Protein AF-A0A699V7D8-F1 (afdb_monomer_lite)

Structure (mmCIF, N/CA/C/O backbone):
data_AF-A0A699V7D8-F1
#
_entry.id   AF-A0A699V7D8-F1
#
loop_
_atom_site.group_PDB
_atom_site.id
_atom_site.type_symbol
_atom_site.label_atom_id
_atom_site.label_alt_id
_atom_site.label_comp_id
_atom_site.label_asym_id
_atom_site.label_entity_id
_atom_site.label_seq_id
_atom_site.pdbx_PDB_ins_code
_atom_site.Cartn_x
_atom_site.Cartn_y
_atom_site.Cartn_z
_atom_site.occupancy
_atom_site.B_iso_or_equiv
_atom_site.auth_seq_id
_atom_site.auth_comp_id
_atom_site.auth_asym_id
_atom_site.auth_atom_id
_atom_site.pdbx_PDB_model_num
ATOM 1 N N . PRO A 1 1 ? -22.873 22.683 45.274 1.00 56.59 1 PRO A N 1
ATOM 2 C CA . PRO A 1 1 ? -23.515 21.775 44.293 1.00 56.59 1 PRO A CA 1
ATOM 3 C C . PRO A 1 1 ? -22.625 20.548 44.047 1.00 56.59 1 PRO A C 1
ATOM 5 O O . PRO A 1 1 ? -21.496 20.715 43.599 1.00 56.59 1 PRO A O 1
ATOM 8 N N . GLN A 1 2 ? -23.081 19.347 44.420 1.00 59.09 2 GLN A N 1
ATOM 9 C CA . GLN A 1 2 ? -22.390 18.105 44.058 1.00 59.09 2 GLN A CA 1
ATOM 10 C C . GLN A 1 2 ? -22.661 17.802 42.581 1.00 59.09 2 GLN A C 1
ATOM 12 O O . GLN A 1 2 ? -23.819 17.738 42.171 1.00 59.09 2 GLN A O 1
ATOM 17 N N . LEU A 1 3 ? -21.598 17.634 41.792 1.00 66.00 3 LEU A N 1
ATOM 18 C CA . LEU A 1 3 ? -21.690 17.066 40.448 1.00 66.00 3 LEU A CA 1
ATOM 19 C C . LEU A 1 3 ? -22.201 15.630 40.587 1.00 66.00 3 LEU A C 1
ATOM 21 O O . LEU A 1 3 ? -21.512 14.779 41.145 1.00 66.00 3 LEU A O 1
ATOM 25 N N . THR A 1 4 ? -23.429 15.389 40.135 1.00 82.56 4 THR A N 1
ATOM 26 C CA . THR A 1 4 ? -23.998 14.043 40.061 1.00 82.56 4 THR A CA 1
ATOM 27 C C . THR A 1 4 ? -23.767 13.560 38.640 1.00 82.56 4 THR A C 1
ATOM 29 O O . THR A 1 4 ? -24.415 14.054 37.725 1.00 82.56 4 THR A O 1
ATOM 32 N N . LEU A 1 5 ? -22.793 12.668 38.461 1.00 83.81 5 LEU A N 1
ATOM 33 C CA . LEU A 1 5 ? -22.544 12.006 37.180 1.00 83.81 5 LEU A CA 1
ATOM 34 C C . LEU A 1 5 ? -23.729 11.095 36.858 1.00 83.81 5 LEU A C 1
ATOM 36 O O . LEU A 1 5 ? -24.092 10.237 37.666 1.00 83.81 5 LEU A O 1
ATOM 40 N N . THR A 1 6 ? -24.338 11.310 35.698 1.00 94.00 6 THR A N 1
ATOM 41 C CA . THR A 1 6 ? -25.428 10.482 35.184 1.00 94.00 6 THR A CA 1
ATOM 42 C C . THR A 1 6 ? -24.871 9.280 34.421 1.00 94.00 6 THR A C 1
ATOM 44 O O . THR A 1 6 ? -23.705 9.256 34.029 1.00 94.00 6 THR A O 1
ATOM 47 N N . GLN A 1 7 ? -25.704 8.262 34.196 1.00 89.81 7 GLN A N 1
ATOM 48 C CA . GLN A 1 7 ? -25.319 7.133 33.346 1.00 89.81 7 GLN A CA 1
ATOM 49 C C . GLN A 1 7 ? -25.027 7.588 31.904 1.00 89.81 7 GLN A C 1
ATOM 51 O O . GLN A 1 7 ? -24.111 7.062 31.281 1.00 89.81 7 GLN A O 1
ATOM 56 N N . GLU A 1 8 ? -25.733 8.611 31.412 1.00 93.06 8 GLU A N 1
ATOM 57 C CA . GLU A 1 8 ? -25.485 9.211 30.094 1.00 93.06 8 GLU A CA 1
ATOM 58 C C . GLU A 1 8 ? -24.082 9.826 30.004 1.00 93.06 8 GLU A C 1
ATOM 60 O O . GLU A 1 8 ? -23.397 9.638 29.002 1.00 93.06 8 GLU A O 1
ATOM 65 N N . ASP A 1 9 ? -23.609 10.486 31.067 1.00 93.50 9 ASP A N 1
ATOM 66 C CA . ASP A 1 9 ? -22.249 11.040 31.107 1.00 93.50 9 ASP A CA 1
ATOM 67 C C . ASP A 1 9 ? -21.177 9.938 31.028 1.00 93.50 9 ASP A C 1
ATOM 69 O O . ASP A 1 9 ? -20.122 10.122 30.416 1.00 93.50 9 ASP A O 1
ATOM 73 N N . VAL A 1 10 ? -21.442 8.778 31.641 1.00 92.62 10 VAL A N 1
ATOM 74 C CA . VAL A 1 10 ? -20.550 7.611 31.581 1.00 92.62 10 VAL A CA 1
ATOM 75 C C . VAL A 1 10 ? -20.553 7.004 30.179 1.00 92.62 10 VAL A C 1
ATOM 77 O O . VAL A 1 10 ? -19.483 6.734 29.632 1.00 92.62 10 VAL A O 1
ATOM 80 N N . ASP A 1 11 ? -21.729 6.826 29.580 1.00 94.62 11 ASP A N 1
ATOM 81 C CA . ASP A 1 11 ? -21.866 6.259 28.238 1.00 94.62 11 ASP A CA 1
ATOM 82 C C . ASP A 1 11 ? -21.208 7.171 27.189 1.00 94.62 11 ASP A C 1
ATOM 84 O O . ASP A 1 11 ? -20.473 6.689 26.323 1.00 94.62 11 ASP A O 1
ATOM 88 N N . GLN A 1 12 ? -21.375 8.492 27.312 1.00 93.69 12 GLN A N 1
ATOM 89 C CA . GLN A 1 12 ? -20.720 9.470 26.443 1.00 93.69 12 GLN A CA 1
ATOM 90 C C . GLN A 1 12 ? -19.194 9.412 26.573 1.00 93.69 12 GLN A C 1
ATOM 92 O O . GLN A 1 12 ? -18.494 9.403 25.561 1.00 93.69 12 GLN A O 1
ATOM 97 N N . LEU A 1 13 ? -18.663 9.303 27.796 1.00 94.62 13 LEU A N 1
ATOM 98 C CA . LEU A 1 13 ? -17.221 9.177 28.019 1.00 94.62 13 LEU A CA 1
ATOM 99 C C . LEU A 1 13 ? -16.650 7.911 27.363 1.00 94.62 13 LEU A C 1
ATOM 101 O O . LEU A 1 13 ? -15.555 7.943 26.794 1.00 94.62 13 LEU A O 1
ATOM 105 N N . VAL A 1 14 ? -17.390 6.800 27.419 1.00 95.00 14 VAL A N 1
ATOM 106 C CA . VAL A 1 14 ? -17.010 5.556 26.739 1.00 95.00 14 VAL A CA 1
ATOM 107 C C . VAL A 1 14 ? -16.986 5.760 25.223 1.00 95.00 14 VAL A C 1
ATOM 109 O O . VAL A 1 14 ? -15.996 5.401 24.583 1.00 95.00 14 VAL A O 1
ATOM 112 N N . GLN A 1 15 ? -18.027 6.369 24.649 1.00 91.69 15 GLN A N 1
ATOM 113 C CA . GLN A 1 15 ? -18.099 6.633 23.208 1.00 91.69 15 GLN A CA 1
ATOM 114 C C . GLN A 1 15 ? -16.980 7.562 22.731 1.00 91.69 15 GLN A C 1
ATOM 116 O O . GLN A 1 15 ? -16.295 7.260 21.752 1.00 91.69 15 GLN A O 1
ATOM 121 N N . ASP A 1 16 ? -16.728 8.650 23.455 1.00 9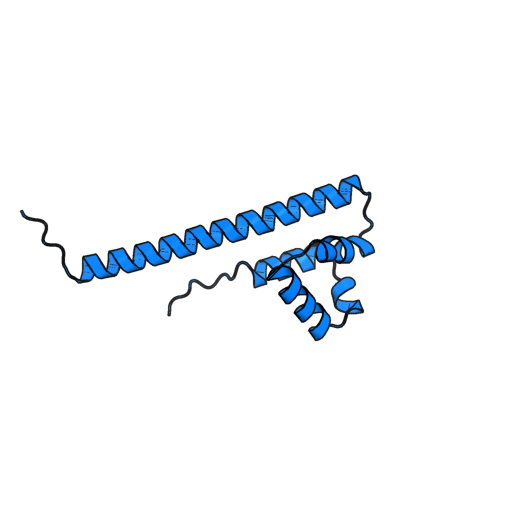4.44 16 ASP A N 1
ATOM 122 C CA . ASP A 1 16 ? -15.665 9.600 23.134 1.00 94.44 16 ASP A CA 1
ATOM 123 C C . ASP A 1 16 ? -14.285 8.941 23.202 1.00 94.44 16 ASP A C 1
ATOM 125 O O . ASP A 1 16 ? -13.432 9.187 22.341 1.00 94.44 16 ASP A O 1
ATOM 129 N N . GLY A 1 17 ? -14.079 8.063 24.189 1.00 94.00 17 GLY A N 1
ATOM 130 C CA . GLY A 1 17 ? -12.870 7.257 24.328 1.00 94.00 17 GLY A CA 1
ATOM 131 C C . GLY A 1 17 ? -12.659 6.307 23.147 1.00 94.00 17 GLY A C 1
ATOM 132 O O . GLY A 1 17 ? -11.565 6.272 22.577 1.00 94.00 17 GLY A O 1
ATOM 133 N N . ILE A 1 18 ? -13.702 5.585 22.724 1.00 93.19 18 ILE A N 1
ATOM 134 C CA . ILE A 1 18 ? -13.655 4.709 21.541 1.00 93.19 18 ILE A CA 1
ATOM 135 C C . ILE A 1 18 ? -13.353 5.534 20.286 1.00 93.19 18 ILE A C 1
ATOM 137 O O . ILE A 1 18 ? -12.446 5.197 19.522 1.00 93.19 18 ILE A O 1
ATOM 141 N N . ALA A 1 19 ? -14.057 6.648 20.091 1.00 91.00 19 ALA A N 1
ATOM 142 C CA . ALA A 1 19 ? -13.861 7.519 18.941 1.00 91.00 19 ALA A CA 1
ATOM 143 C C . ALA A 1 19 ? -12.439 8.107 18.907 1.00 91.00 19 ALA A C 1
ATOM 145 O O . ALA A 1 19 ? -11.822 8.186 17.843 1.00 91.00 19 ALA A O 1
ATOM 146 N N . ALA A 1 20 ? -11.884 8.493 20.060 1.00 91.31 20 ALA A N 1
ATOM 147 C CA . ALA A 1 20 ? -10.503 8.955 20.169 1.00 91.31 20 ALA A CA 1
ATOM 148 C C . ALA A 1 20 ? -9.502 7.853 19.806 1.00 91.31 20 ALA A C 1
ATOM 150 O O . ALA A 1 20 ? -8.612 8.098 18.992 1.00 91.31 20 ALA A O 1
ATOM 151 N N . ALA A 1 21 ? -9.689 6.637 20.324 1.00 89.12 21 ALA A N 1
ATOM 152 C CA . ALA A 1 21 ? -8.831 5.498 20.009 1.00 89.12 21 ALA A CA 1
ATOM 153 C C . ALA A 1 21 ? -8.854 5.150 18.510 1.00 89.12 21 ALA A C 1
ATOM 155 O O . ALA A 1 21 ? -7.802 4.930 17.909 1.00 89.12 21 ALA A O 1
ATOM 156 N N . ILE A 1 22 ? -10.033 5.172 17.877 1.00 88.31 22 ILE A N 1
ATOM 157 C CA . ILE A 1 22 ? -10.176 4.964 16.428 1.00 88.31 22 ILE A CA 1
ATOM 158 C C . ILE A 1 22 ? -9.435 6.056 15.647 1.00 88.31 22 ILE A C 1
ATOM 160 O O . ILE A 1 22 ? -8.699 5.751 14.706 1.00 88.31 22 ILE A O 1
ATOM 164 N N . ARG A 1 23 ? -9.590 7.331 16.031 1.00 85.31 23 ARG A N 1
ATOM 165 C CA . ARG A 1 23 ? -8.884 8.449 15.380 1.00 85.31 23 ARG A CA 1
ATOM 166 C C . ARG A 1 23 ? -7.368 8.326 15.509 1.00 85.31 23 ARG A C 1
ATOM 168 O O . ARG A 1 23 ? -6.663 8.594 14.536 1.00 85.31 23 ARG A O 1
ATOM 175 N N . ASP A 1 24 ? -6.867 7.932 16.673 1.00 86.06 24 ASP A N 1
ATOM 176 C CA . ASP A 1 24 ? -5.432 7.788 16.910 1.00 86.06 24 ASP A CA 1
ATOM 177 C C . ASP A 1 24 ? -4.843 6.605 16.139 1.00 86.06 24 ASP A C 1
ATOM 179 O O . ASP A 1 24 ? -3.807 6.760 15.486 1.00 86.06 24 ASP A O 1
ATOM 183 N N . GLU A 1 25 ? -5.531 5.461 16.098 1.00 84.88 25 GLU A N 1
ATOM 184 C CA . GLU A 1 25 ? -5.092 4.338 15.268 1.00 84.88 25 GLU A CA 1
ATOM 185 C C . GLU A 1 25 ? -5.145 4.695 13.776 1.00 84.88 25 GLU A C 1
ATOM 187 O O . GLU A 1 25 ? -4.205 4.396 13.039 1.00 84.88 25 GLU A O 1
ATOM 192 N N . ARG A 1 26 ? -6.167 5.435 13.324 1.00 82.12 26 ARG A N 1
ATOM 193 C CA . ARG A 1 26 ? -6.241 5.941 11.942 1.00 82.12 26 ARG A CA 1
ATOM 194 C C . ARG A 1 26 ? -5.057 6.848 11.606 1.00 82.12 26 ARG A C 1
ATOM 196 O O . ARG A 1 26 ? -4.431 6.670 10.562 1.00 82.12 26 ARG A O 1
ATOM 203 N N . LYS A 1 27 ? -4.705 7.792 12.487 1.00 84.62 27 LYS A N 1
ATOM 204 C CA . LYS A 1 27 ? -3.507 8.639 12.322 1.00 84.62 27 LYS A CA 1
ATOM 205 C C . LYS A 1 27 ? -2.232 7.802 12.266 1.00 84.62 27 LYS A C 1
ATOM 207 O O . LYS A 1 27 ? -1.348 8.094 11.460 1.00 84.62 27 LYS A O 1
ATOM 212 N N . ARG A 1 28 ? -2.135 6.754 13.088 1.00 86.69 28 ARG A N 1
ATOM 213 C CA . ARG A 1 28 ? -0.991 5.838 13.092 1.00 86.69 28 ARG A CA 1
ATOM 214 C C . ARG A 1 28 ? -0.866 5.095 11.763 1.00 86.69 28 ARG A C 1
ATOM 216 O O . ARG A 1 28 ? 0.226 5.058 11.199 1.00 86.69 28 ARG A O 1
ATOM 223 N N . VAL A 1 29 ? -1.970 4.567 11.234 1.00 83.56 29 VAL A N 1
ATOM 224 C CA . VAL A 1 29 ? -2.010 3.889 9.928 1.00 83.56 29 VAL A CA 1
ATOM 225 C C . VAL A 1 29 ? -1.635 4.847 8.795 1.00 83.56 29 VAL A C 1
ATOM 227 O O . VAL A 1 29 ? -0.747 4.520 8.007 1.00 83.56 29 VAL A O 1
ATOM 230 N N . LEU A 1 30 ? -2.217 6.053 8.765 1.00 86.62 30 LEU A N 1
ATOM 231 C CA . LEU A 1 30 ? -1.868 7.105 7.801 1.00 86.62 30 LEU A CA 1
ATOM 232 C C . LEU A 1 30 ? -0.366 7.419 7.845 1.00 86.62 30 LEU A C 1
ATOM 234 O O . LEU A 1 30 ? 0.303 7.418 6.814 1.00 86.62 30 LEU A O 1
ATOM 238 N N . SER A 1 31 ?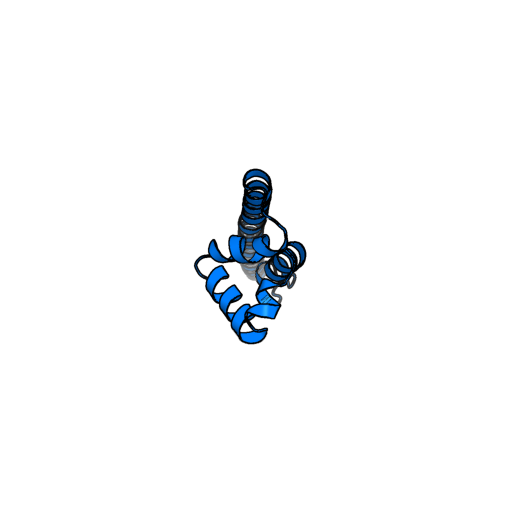 0.189 7.627 9.042 1.00 90.00 31 SER A N 1
ATOM 239 C CA . SER A 1 31 ? 1.614 7.921 9.223 1.00 90.00 31 SER A CA 1
ATOM 240 C C . SER A 1 31 ? 2.515 6.803 8.689 1.00 90.00 31 SER A C 1
ATOM 242 O O . SER A 1 31 ? 3.509 7.079 8.016 1.00 90.00 31 SER A O 1
ATOM 244 N N . VAL A 1 32 ? 2.170 5.537 8.944 1.00 92.81 32 VAL A N 1
ATOM 245 C CA . VAL A 1 32 ? 2.938 4.389 8.440 1.00 92.81 32 VAL A CA 1
ATOM 246 C C . VAL A 1 32 ? 2.880 4.308 6.914 1.00 92.81 32 VAL A C 1
ATOM 248 O O . VAL A 1 32 ? 3.920 4.084 6.290 1.00 92.81 32 VAL A O 1
ATOM 251 N N . LEU A 1 33 ? 1.701 4.514 6.321 1.00 93.88 33 LEU A N 1
ATOM 252 C CA . LEU A 1 33 ? 1.500 4.447 4.875 1.00 93.88 33 LEU A CA 1
ATOM 253 C C . LEU A 1 33 ? 2.266 5.557 4.143 1.00 93.88 33 LEU A C 1
ATOM 255 O O . LEU A 1 33 ? 3.046 5.265 3.236 1.00 93.88 33 LEU A O 1
ATOM 259 N N . PHE A 1 34 ? 2.115 6.813 4.572 1.00 93.56 34 PHE A N 1
ATOM 260 C CA . PHE A 1 34 ? 2.805 7.941 3.941 1.00 93.56 34 PHE A CA 1
ATOM 261 C C . PHE A 1 34 ? 4.323 7.843 4.081 1.00 93.56 34 PHE A C 1
ATOM 263 O O . PHE A 1 34 ? 5.036 8.032 3.099 1.00 93.56 34 PHE A O 1
ATOM 270 N N . ARG A 1 35 ? 4.826 7.431 5.251 1.00 95.56 35 ARG A N 1
ATOM 271 C CA . ARG A 1 35 ? 6.264 7.198 5.438 1.00 95.56 35 ARG A CA 1
ATOM 272 C C . ARG A 1 35 ? 6.797 6.110 4.506 1.00 95.56 35 ARG A C 1
ATOM 274 O O . ARG A 1 35 ? 7.939 6.177 4.054 1.00 95.56 35 ARG A O 1
ATOM 281 N N . TRP A 1 36 ? 5.997 5.080 4.229 1.00 96.69 36 TRP A N 1
ATOM 282 C CA . TRP A 1 36 ? 6.374 4.066 3.251 1.00 96.69 36 TRP A CA 1
ATOM 283 C C . TRP A 1 36 ? 6.394 4.636 1.826 1.00 96.69 36 TRP A C 1
ATOM 285 O O . TRP A 1 36 ? 7.367 4.388 1.116 1.00 96.69 36 TRP A O 1
ATOM 295 N N . PHE A 1 37 ? 5.409 5.452 1.428 1.00 97.31 37 PHE A N 1
ATOM 296 C CA . PHE A 1 37 ? 5.433 6.126 0.123 1.00 97.31 37 PHE A CA 1
ATOM 297 C C . PHE A 1 37 ? 6.688 6.983 -0.061 1.00 97.31 37 PHE A C 1
ATOM 299 O O . PHE A 1 37 ? 7.391 6.806 -1.054 1.00 9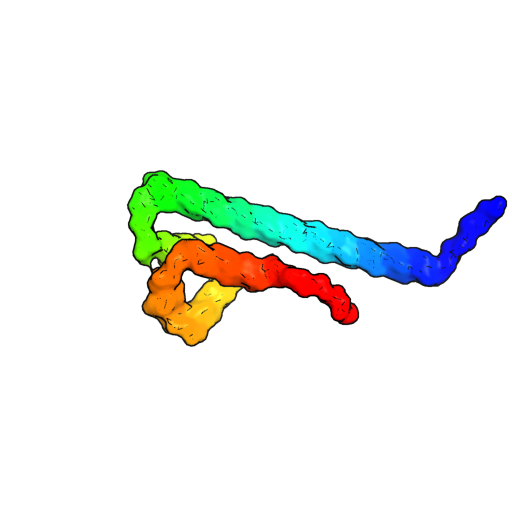7.31 37 PHE A O 1
ATOM 306 N N . GLU A 1 38 ? 7.016 7.834 0.913 1.00 97.56 38 GLU A N 1
ATOM 307 C CA . GLU A 1 38 ? 8.214 8.683 0.879 1.00 97.56 38 GLU A CA 1
ATOM 308 C C . GLU A 1 38 ? 9.495 7.849 0.746 1.00 97.56 38 GLU A C 1
ATOM 310 O O . GLU A 1 38 ? 10.382 8.157 -0.054 1.00 97.56 38 GLU A O 1
ATOM 315 N N . LYS A 1 39 ? 9.586 6.740 1.493 1.00 97.81 39 LYS A N 1
ATOM 316 C CA . LYS A 1 39 ? 10.719 5.812 1.403 1.00 97.81 39 LYS A CA 1
ATOM 317 C C . LYS A 1 39 ? 10.841 5.199 0.006 1.00 97.81 39 LYS A C 1
ATOM 319 O O . LYS A 1 39 ? 11.958 5.080 -0.507 1.00 97.81 39 LYS A O 1
ATOM 324 N N . MET A 1 40 ? 9.728 4.792 -0.603 1.00 97.88 40 MET A N 1
ATOM 325 C CA . MET A 1 40 ? 9.739 4.219 -1.949 1.00 97.88 40 MET A CA 1
ATOM 326 C C . MET A 1 40 ? 10.116 5.260 -2.998 1.00 97.88 40 MET A C 1
ATOM 328 O O . MET A 1 40 ? 10.952 4.975 -3.849 1.00 97.88 40 MET A O 1
ATOM 332 N N . GLU A 1 41 ? 9.582 6.475 -2.897 1.00 97.94 41 GLU A N 1
ATOM 333 C CA . GLU A 1 41 ? 9.914 7.583 -3.795 1.00 97.94 41 GLU A CA 1
ATOM 334 C C . GLU A 1 41 ? 11.399 7.940 -3.736 1.00 97.94 41 GLU A C 1
ATOM 336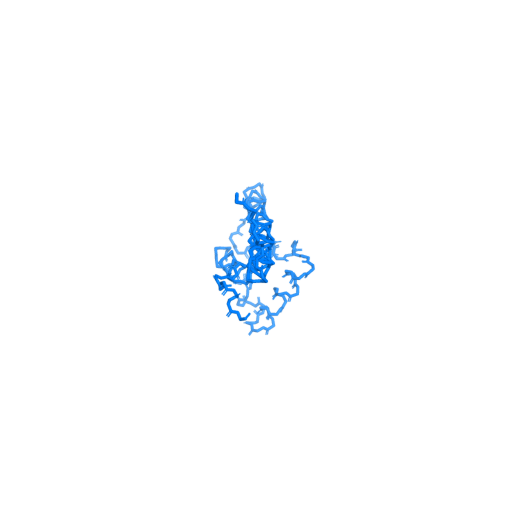 O O . GLU A 1 41 ? 12.048 8.036 -4.777 1.00 97.94 41 GLU A O 1
ATOM 341 N N . ASN A 1 42 ? 11.970 8.025 -2.534 1.00 98.00 42 ASN A N 1
ATOM 342 C CA . ASN A 1 42 ? 13.406 8.217 -2.356 1.00 98.00 42 ASN A CA 1
ATOM 343 C C . ASN A 1 42 ? 14.209 7.061 -2.985 1.00 98.00 42 ASN A C 1
ATOM 345 O O . ASN A 1 42 ? 15.137 7.283 -3.761 1.00 98.00 42 ASN A O 1
ATOM 349 N N . THR A 1 43 ? 13.789 5.817 -2.740 1.00 97.62 43 THR A N 1
ATOM 350 C CA . THR A 1 43 ? 14.433 4.632 -3.328 1.00 97.62 43 THR A CA 1
ATOM 351 C C . THR A 1 43 ? 14.388 4.659 -4.857 1.00 97.62 43 THR A C 1
ATOM 353 O O . THR A 1 43 ? 15.374 4.308 -5.505 1.00 97.62 43 THR A O 1
ATOM 356 N N . PHE A 1 44 ? 13.281 5.106 -5.456 1.00 98.06 44 PHE A N 1
ATOM 357 C CA . PHE A 1 44 ? 13.165 5.246 -6.906 1.00 98.06 44 PHE A CA 1
ATOM 358 C C . PHE A 1 44 ? 14.121 6.290 -7.468 1.00 98.06 44 PHE A C 1
ATOM 360 O O . PHE A 1 44 ? 14.713 6.045 -8.514 1.00 98.06 44 PHE A O 1
ATOM 367 N N . VAL A 1 45 ? 14.291 7.420 -6.779 1.00 97.88 45 VAL A N 1
ATOM 368 C CA . VAL A 1 45 ? 15.248 8.459 -7.179 1.00 97.88 45 VAL A CA 1
ATOM 369 C C . VAL A 1 45 ? 16.679 7.927 -7.099 1.00 97.88 45 VAL A C 1
ATOM 371 O O . VAL A 1 45 ? 17.404 8.009 -8.084 1.00 97.88 45 VAL A O 1
ATOM 374 N N . ILE A 1 46 ? 17.070 7.322 -5.972 1.00 97.94 46 ILE A N 1
ATOM 375 C CA . ILE A 1 46 ? 18.434 6.801 -5.765 1.00 97.94 46 ILE A CA 1
ATOM 376 C C . ILE A 1 46 ? 18.787 5.697 -6.767 1.00 97.94 46 ILE A C 1
ATOM 378 O O . ILE A 1 46 ? 19.922 5.620 -7.225 1.00 97.94 46 ILE A O 1
ATOM 382 N N . SER A 1 47 ? 17.835 4.818 -7.082 1.00 97.06 47 SER A N 1
ATOM 383 C CA . SER A 1 47 ? 18.062 3.689 -7.995 1.00 97.06 47 SER A CA 1
ATOM 384 C C . SER A 1 47 ? 17.834 4.023 -9.469 1.00 97.06 47 SER A C 1
ATOM 386 O O . SER A 1 47 ? 17.922 3.120 -10.300 1.00 97.06 47 SER A O 1
ATOM 388 N N . GLU A 1 48 ? 17.491 5.277 -9.788 1.00 97.44 48 GLU A N 1
ATOM 389 C CA . GLU A 1 48 ? 17.074 5.696 -11.132 1.00 97.44 48 GLU A CA 1
ATOM 390 C C . GLU A 1 48 ? 15.980 4.767 -11.699 1.00 97.44 48 GLU A C 1
ATOM 392 O O . GLU A 1 48 ? 15.997 4.329 -12.853 1.00 97.44 48 GLU A O 1
ATOM 397 N N . CYS A 1 49 ? 15.015 4.406 -10.845 1.00 97.12 49 CYS A N 1
ATOM 398 C CA . CYS A 1 49 ? 13.991 3.424 -11.168 1.00 97.12 49 CYS A CA 1
ATOM 399 C C . CYS A 1 49 ? 13.051 3.961 -12.250 1.00 97.12 49 CYS A C 1
ATOM 401 O O . CYS A 1 49 ? 12.259 4.882 -12.026 1.00 97.12 49 CYS A O 1
ATOM 403 N N . VAL A 1 50 ? 13.105 3.334 -13.423 1.00 96.44 50 VAL A N 1
ATOM 404 C CA . VAL A 1 50 ? 12.200 3.631 -14.535 1.00 96.44 50 VAL A CA 1
ATOM 405 C C . VAL A 1 50 ? 10.745 3.335 -14.164 1.00 96.44 50 VAL A C 1
ATOM 407 O O . VAL A 1 50 ? 10.458 2.364 -13.461 1.00 96.44 50 VAL A O 1
ATOM 410 N N . GLU A 1 51 ? 9.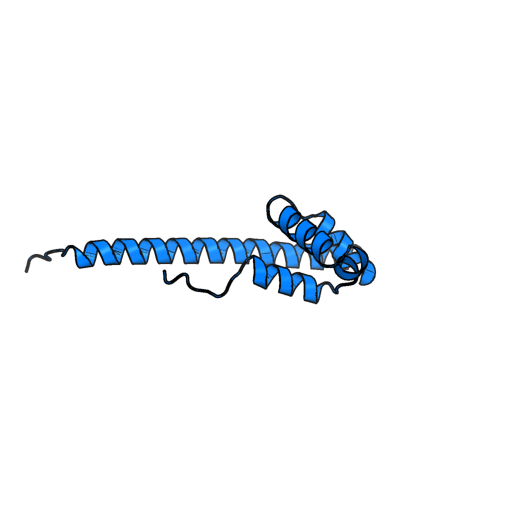815 4.140 -14.683 1.00 93.44 51 GLU A N 1
ATOM 411 C CA . GLU A 1 51 ? 8.395 4.119 -14.291 1.00 93.44 51 GLU A CA 1
ATOM 412 C C . GLU A 1 51 ? 7.775 2.713 -14.340 1.00 93.44 51 GLU A C 1
ATOM 414 O O . GLU A 1 51 ? 7.175 2.264 -13.368 1.00 93.44 51 GLU A O 1
ATOM 419 N N . VAL A 1 52 ? 8.041 1.957 -15.412 1.00 93.19 52 VAL A N 1
ATOM 420 C CA . VAL A 1 52 ? 7.515 0.593 -15.624 1.00 93.19 52 VAL A CA 1
ATOM 421 C C . VAL A 1 52 ? 7.966 -0.433 -14.568 1.00 93.19 52 VAL A C 1
ATOM 423 O O . VAL A 1 52 ? 7.403 -1.522 -14.470 1.00 93.19 52 VAL A O 1
ATOM 426 N N . ARG A 1 53 ? 9.000 -0.127 -13.773 1.00 95.38 53 ARG A N 1
ATOM 427 C CA . ARG A 1 53 ? 9.507 -1.011 -12.710 1.00 95.38 53 ARG A CA 1
ATOM 428 C C . ARG A 1 53 ? 9.073 -0.585 -11.311 1.00 95.38 53 ARG A C 1
ATOM 430 O O . ARG A 1 53 ? 9.144 -1.418 -10.408 1.00 95.38 53 ARG A O 1
ATOM 437 N N . LYS A 1 54 ? 8.601 0.652 -11.124 1.00 97.44 54 LYS A N 1
ATOM 438 C CA . LYS A 1 54 ? 8.300 1.212 -9.798 1.00 97.44 54 LYS A CA 1
ATOM 439 C C . LYS A 1 54 ? 7.270 0.395 -9.032 1.00 97.44 54 LYS A C 1
ATOM 441 O O . LYS A 1 54 ? 7.524 0.044 -7.884 1.00 97.44 54 LYS A O 1
ATOM 446 N N . VAL A 1 55 ? 6.151 0.038 -9.670 1.00 97.38 55 VAL A N 1
ATOM 447 C CA . VAL A 1 55 ? 5.087 -0.741 -9.015 1.00 97.38 55 VAL A CA 1
ATOM 448 C C . VAL A 1 55 ? 5.599 -2.104 -8.580 1.00 97.38 55 VAL A C 1
ATOM 450 O O . VAL A 1 55 ? 5.565 -2.391 -7.390 1.00 97.38 55 VAL A O 1
ATOM 453 N N . LYS A 1 56 ? 6.177 -2.891 -9.497 1.00 96.00 56 LYS A N 1
ATOM 454 C CA . LYS A 1 56 ? 6.752 -4.208 -9.171 1.00 96.00 56 LYS A CA 1
ATOM 455 C C . LYS A 1 56 ? 7.768 -4.128 -8.032 1.00 96.00 56 LYS A C 1
ATOM 457 O O . LYS A 1 56 ? 7.750 -4.966 -7.132 1.00 96.00 56 LYS A O 1
ATOM 462 N N . PHE A 1 57 ? 8.640 -3.121 -8.070 1.00 95.75 57 PHE A N 1
ATOM 463 C CA . PHE A 1 57 ? 9.652 -2.907 -7.044 1.00 95.75 57 PHE A CA 1
ATOM 464 C C . PHE A 1 57 ? 9.016 -2.575 -5.688 1.00 95.75 57 PHE A C 1
ATOM 466 O O . PHE A 1 57 ? 9.327 -3.229 -4.697 1.00 95.75 57 PHE A O 1
ATOM 473 N N . ALA A 1 58 ? 8.095 -1.610 -5.628 1.00 97.56 58 ALA A N 1
ATOM 474 C CA . ALA A 1 58 ? 7.414 -1.250 -4.386 1.00 97.56 58 ALA A CA 1
ATOM 475 C C . ALA A 1 58 ? 6.607 -2.408 -3.810 1.00 97.56 58 ALA A C 1
ATOM 477 O O . ALA A 1 58 ? 6.723 -2.707 -2.622 1.00 97.56 58 ALA A O 1
ATOM 478 N N . THR A 1 59 ? 5.828 -3.094 -4.641 1.00 96.69 59 THR A N 1
ATOM 479 C CA . THR A 1 59 ? 4.933 -4.160 -4.186 1.00 96.69 59 THR A CA 1
ATOM 480 C C . THR A 1 59 ? 5.701 -5.371 -3.669 1.00 96.69 59 THR A C 1
ATOM 482 O O . THR A 1 59 ? 5.219 -6.059 -2.775 1.00 96.69 59 THR A O 1
ATOM 485 N N . ALA A 1 60 ? 6.930 -5.589 -4.152 1.00 96.19 60 ALA A N 1
ATOM 486 C CA . ALA A 1 60 ? 7.837 -6.604 -3.617 1.00 96.19 60 ALA A CA 1
ATOM 487 C C . ALA A 1 60 ? 8.319 -6.303 -2.182 1.00 96.19 60 ALA A C 1
ATOM 489 O O . ALA A 1 60 ? 8.806 -7.202 -1.504 1.00 96.19 60 ALA A O 1
ATOM 490 N N . THR A 1 61 ? 8.178 -5.062 -1.702 1.00 96.88 61 THR A N 1
ATOM 491 C CA . THR A 1 61 ? 8.520 -4.669 -0.320 1.00 96.88 61 THR A CA 1
ATOM 492 C C . THR A 1 61 ? 7.342 -4.764 0.651 1.00 96.88 61 THR A C 1
ATOM 494 O O . THR A 1 61 ? 7.504 -4.486 1.843 1.00 96.88 61 THR A O 1
ATOM 497 N N . LEU A 1 62 ? 6.147 -5.121 0.169 1.00 96.81 62 LEU A N 1
ATOM 498 C CA . LEU A 1 62 ? 4.960 -5.252 1.009 1.00 96.81 62 LEU A CA 1
ATOM 499 C C . LEU A 1 62 ? 5.044 -6.501 1.885 1.00 96.81 62 LEU A C 1
ATOM 501 O O . LEU A 1 62 ? 5.557 -7.541 1.482 1.00 96.81 62 LEU A O 1
ATOM 505 N N . HIS A 1 63 ? 4.483 -6.402 3.087 1.00 95.81 63 HIS A N 1
ATOM 506 C CA . HIS A 1 63 ? 4.431 -7.492 4.057 1.00 95.81 63 HIS A CA 1
ATOM 507 C C . HIS A 1 63 ? 3.059 -7.534 4.741 1.00 95.81 63 HIS A C 1
ATOM 509 O O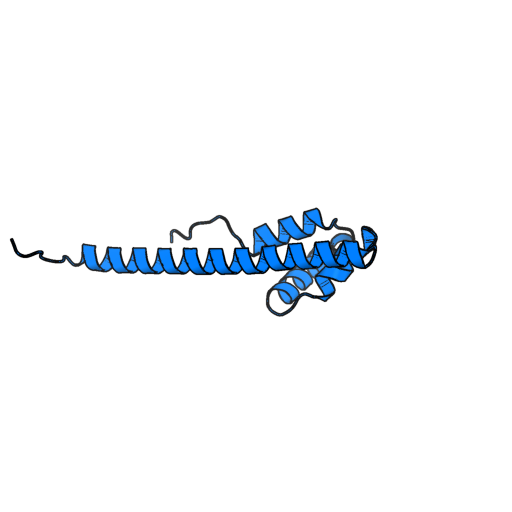 . HIS A 1 63 ? 2.304 -6.556 4.722 1.00 95.81 63 HIS A O 1
ATOM 515 N N . GLY A 1 64 ? 2.736 -8.670 5.366 1.00 96.00 64 GLY A N 1
ATOM 516 C CA . GLY A 1 64 ? 1.516 -8.838 6.160 1.00 96.00 64 GLY A CA 1
ATOM 517 C C . GLY A 1 64 ? 0.241 -8.499 5.380 1.00 96.00 64 GLY A C 1
ATOM 518 O O . GLY A 1 64 ? 0.084 -8.900 4.228 1.00 96.00 64 GLY A O 1
ATOM 519 N N . ARG A 1 65 ? -0.661 -7.727 6.003 1.00 94.56 65 ARG A N 1
ATOM 520 C CA . ARG A 1 65 ? -1.963 -7.349 5.420 1.00 94.56 65 ARG A CA 1
ATOM 521 C C . ARG A 1 65 ? -1.828 -6.649 4.063 1.00 94.56 65 ARG A C 1
ATOM 523 O O . ARG A 1 65 ? -2.630 -6.918 3.176 1.00 94.56 65 ARG A O 1
ATOM 530 N N . ALA A 1 66 ? -0.818 -5.797 3.885 1.00 95.94 66 ALA A N 1
ATOM 531 C CA . ALA A 1 66 ? -0.622 -5.068 2.633 1.00 95.94 66 ALA A CA 1
ATOM 532 C C . ALA A 1 66 ? -0.223 -5.993 1.474 1.00 95.94 66 ALA A C 1
ATOM 534 O O . ALA A 1 66 ? -0.701 -5.816 0.356 1.00 95.94 66 ALA A O 1
ATOM 535 N N . LEU A 1 67 ? 0.591 -7.018 1.749 1.00 97.56 67 LEU A N 1
ATOM 536 C CA . LEU A 1 67 ? 0.934 -8.037 0.755 1.00 97.56 67 LEU A CA 1
ATOM 537 C C . LEU A 1 67 ? -0.287 -8.887 0.387 1.00 97.56 67 LEU A C 1
ATOM 539 O O . LEU A 1 67 ? -0.543 -9.109 -0.794 1.00 97.56 67 LEU A O 1
ATOM 543 N N . THR A 1 68 ? -1.067 -9.322 1.382 1.00 98.00 68 THR A N 1
ATOM 544 C CA . THR A 1 68 ? -2.315 -10.063 1.141 1.00 98.00 68 THR A CA 1
ATOM 545 C C . THR A 1 68 ? -3.277 -9.258 0.272 1.00 98.00 68 THR A C 1
ATOM 547 O O . THR A 1 68 ? -3.809 -9.789 -0.699 1.00 98.00 68 THR A O 1
ATOM 550 N N . TRP A 1 69 ? -3.455 -7.971 0.576 1.00 97.31 69 TRP A N 1
ATOM 551 C CA . TRP A 1 69 ? -4.283 -7.074 -0.225 1.00 97.31 69 TRP A CA 1
ATOM 552 C C . TRP A 1 69 ? -3.776 -6.949 -1.667 1.00 97.31 69 TRP A C 1
ATOM 554 O O . TRP A 1 69 ? -4.553 -7.134 -2.603 1.00 97.31 69 TRP A O 1
ATOM 564 N N . TRP A 1 70 ? -2.476 -6.707 -1.870 1.00 97.88 70 TRP A N 1
ATOM 565 C CA . TRP A 1 70 ? -1.919 -6.581 -3.219 1.00 97.88 70 TRP A CA 1
ATOM 566 C C . TRP A 1 70 ? -2.082 -7.869 -4.035 1.00 97.88 70 TRP A C 1
ATOM 568 O O . TRP A 1 70 ? -2.435 -7.817 -5.212 1.00 97.88 70 TRP A O 1
ATOM 578 N N . ASN A 1 71 ? -1.916 -9.035 -3.408 1.00 97.81 71 ASN A N 1
ATOM 579 C CA . ASN A 1 71 ? -2.159 -10.321 -4.062 1.00 97.81 71 ASN A CA 1
ATOM 580 C C . ASN A 1 71 ? -3.620 -10.468 -4.519 1.00 97.81 71 ASN A C 1
ATOM 582 O O . ASN A 1 71 ? -3.862 -10.966 -5.617 1.00 97.81 71 ASN A O 1
ATOM 586 N N . SER A 1 72 ? -4.590 -9.979 -3.738 1.00 97.81 72 SER A N 1
ATOM 587 C CA . SER A 1 72 ? -6.000 -9.930 -4.152 1.00 97.81 72 SER A CA 1
ATOM 588 C C . SER A 1 72 ? -6.235 -8.984 -5.335 1.00 97.81 72 SER A C 1
ATOM 590 O O . SER A 1 72 ? -7.031 -9.304 -6.220 1.00 97.81 72 SER A O 1
ATOM 592 N N . GLN A 1 73 ? -5.521 -7.853 -5.402 1.00 97.56 73 GLN A N 1
ATOM 593 C CA . GLN A 1 73 ? -5.568 -6.950 -6.561 1.00 97.56 73 GLN A CA 1
ATOM 594 C C . GLN A 1 73 ? -5.025 -7.639 -7.817 1.00 97.56 73 GLN A C 1
ATOM 596 O O . GLN A 1 73 ? -5.660 -7.602 -8.869 1.00 97.56 73 GLN A O 1
ATOM 601 N N . VAL A 1 74 ? -3.887 -8.329 -7.699 1.00 97.38 74 VAL A N 1
ATOM 602 C CA . VAL A 1 74 ? -3.289 -9.110 -8.793 1.00 97.38 74 VAL A CA 1
ATOM 603 C C . VAL A 1 74 ? -4.219 -10.237 -9.249 1.00 97.38 74 VAL A C 1
ATOM 605 O O . VAL A 1 74 ? -4.365 -10.444 -10.451 1.00 97.38 74 VAL A O 1
ATOM 608 N N . ALA A 1 75 ? -4.874 -10.937 -8.320 1.00 98.00 75 ALA A N 1
ATOM 609 C CA . ALA A 1 75 ? -5.830 -11.994 -8.644 1.00 98.00 75 ALA A CA 1
ATOM 610 C C . ALA A 1 75 ? -7.074 -11.453 -9.369 1.00 98.00 75 ALA A C 1
ATOM 612 O O . ALA A 1 75 ? -7.546 -12.069 -10.319 1.00 98.00 75 ALA A O 1
ATOM 613 N N . THR A 1 76 ? -7.580 -10.293 -8.945 1.00 97.62 76 THR A N 1
ATOM 614 C CA . THR A 1 76 ? -8.782 -9.669 -9.520 1.00 97.62 76 THR A CA 1
ATOM 615 C C . THR A 1 76 ? -8.525 -9.062 -10.898 1.00 97.62 76 THR A C 1
ATOM 617 O O . THR A 1 76 ? -9.347 -9.188 -11.799 1.00 97.62 76 THR A O 1
ATOM 620 N N . LEU A 1 77 ? -7.396 -8.376 -11.068 1.00 96.56 77 LEU A N 1
ATOM 621 C CA . LEU A 1 77 ? -7.111 -7.572 -12.260 1.00 96.56 77 LEU A CA 1
ATOM 622 C C . LEU A 1 77 ? -6.248 -8.306 -13.288 1.00 96.56 77 LEU A C 1
ATOM 624 O O . LEU A 1 77 ? -6.155 -7.884 -14.438 1.00 96.56 77 LEU A O 1
ATOM 628 N N . GLY A 1 78 ? -5.583 -9.377 -12.863 1.00 97.50 78 GLY A N 1
ATOM 629 C CA . GLY A 1 78 ? -4.508 -10.014 -13.602 1.00 97.50 78 GLY A CA 1
ATOM 630 C C . GLY A 1 78 ? -3.152 -9.326 -13.366 1.00 97.50 78 GLY A C 1
ATOM 631 O O . GLY A 1 78 ? -3.074 -8.110 -13.156 1.00 97.50 78 GLY A O 1
ATOM 632 N N . PRO A 1 79 ? -2.046 -10.089 -13.422 1.00 95.12 79 PRO A N 1
ATOM 633 C CA . PRO A 1 79 ? -0.711 -9.586 -13.105 1.00 95.12 79 PRO A CA 1
ATOM 634 C C . PRO A 1 79 ? -0.214 -8.519 -14.081 1.00 95.12 79 PRO A C 1
ATOM 636 O O . PRO A 1 79 ? 0.546 -7.646 -13.670 1.00 95.12 79 PRO A O 1
ATOM 639 N N . GLU A 1 80 ? -0.612 -8.562 -15.352 1.00 95.31 80 GLU A N 1
ATOM 640 C CA . GLU A 1 80 ? -0.196 -7.550 -16.328 1.00 95.31 80 GLU A CA 1
ATOM 641 C C . GLU A 1 80 ? -0.825 -6.194 -16.019 1.00 95.31 80 GLU A C 1
ATOM 643 O O . GLU A 1 80 ? -0.105 -5.215 -15.846 1.00 95.31 80 GLU A O 1
ATOM 648 N N . VAL A 1 81 ? -2.149 -6.153 -15.844 1.00 96.25 81 VAL A N 1
ATOM 649 C CA . VAL A 1 81 ? -2.893 -4.921 -15.548 1.00 96.25 81 VAL A CA 1
ATOM 650 C C . VAL A 1 81 ? -2.491 -4.350 -14.189 1.00 96.25 81 VAL A C 1
ATOM 652 O O . VAL A 1 81 ? -2.242 -3.152 -14.075 1.00 96.25 81 VAL A O 1
ATOM 655 N N . ALA A 1 82 ? -2.372 -5.198 -13.161 1.00 95.62 82 ALA A N 1
ATOM 656 C CA . ALA A 1 82 ? -1.976 -4.754 -11.827 1.00 95.62 82 ALA A CA 1
ATOM 657 C C . ALA A 1 82 ? -0.575 -4.119 -11.821 1.00 95.62 82 ALA A C 1
ATOM 659 O O . ALA A 1 82 ? -0.377 -3.074 -11.205 1.00 95.62 82 ALA A O 1
ATOM 660 N N . ASN A 1 83 ? 0.388 -4.717 -12.532 1.00 93.94 83 ASN A N 1
ATOM 661 C CA . ASN A 1 83 ? 1.758 -4.205 -12.587 1.00 93.94 83 ASN A CA 1
ATOM 662 C C . ASN A 1 83 ? 1.959 -3.058 -13.587 1.00 93.94 83 ASN A C 1
ATOM 664 O O . ASN A 1 83 ? 2.957 -2.351 -13.471 1.00 93.94 83 ASN A O 1
ATOM 668 N N . ALA A 1 84 ? 1.073 -2.901 -14.575 1.00 95.75 84 ALA A N 1
ATOM 669 C CA . ALA A 1 84 ? 1.120 -1.811 -15.549 1.00 95.75 84 ALA A CA 1
ATOM 670 C C . ALA A 1 84 ? 0.602 -0.479 -14.989 1.00 95.75 84 ALA A C 1
ATOM 672 O O . ALA A 1 84 ? 0.796 0.559 -15.621 1.00 95.75 84 ALA A O 1
ATOM 673 N N . ARG A 1 85 ? -0.038 -0.499 -13.813 1.00 96.31 85 ARG A N 1
ATOM 674 C CA . ARG A 1 85 ? -0.429 0.723 -13.111 1.00 96.31 85 ARG A CA 1
ATOM 675 C C . ARG A 1 85 ? 0.774 1.620 -12.850 1.00 96.31 85 ARG A C 1
ATOM 677 O O . ARG A 1 85 ? 1.895 1.164 -12.636 1.00 96.31 85 ARG A O 1
ATOM 684 N N . THR A 1 86 ? 0.511 2.912 -12.829 1.00 97.19 86 THR A N 1
ATOM 685 C CA . THR A 1 86 ? 1.461 3.928 -12.393 1.00 97.19 86 THR A CA 1
ATOM 686 C C . THR A 1 86 ? 1.646 3.872 -10.881 1.00 97.19 86 THR A C 1
ATOM 688 O O . THR A 1 86 ? 0.775 3.416 -10.132 1.00 97.19 86 THR A O 1
ATOM 691 N N . TRP A 1 87 ? 2.770 4.404 -10.399 1.00 97.50 87 TRP A N 1
ATOM 692 C CA . TRP A 1 87 ? 2.977 4.530 -8.957 1.00 97.50 87 TRP A CA 1
ATOM 693 C C . TRP A 1 87 ? 1.895 5.393 -8.284 1.00 97.50 87 TRP A C 1
ATOM 695 O O . TRP A 1 87 ? 1.452 5.081 -7.180 1.00 97.50 87 TRP A O 1
ATOM 705 N N . ALA A 1 88 ? 1.423 6.444 -8.961 1.00 97.12 88 ALA A N 1
ATOM 706 C CA . ALA A 1 88 ? 0.374 7.325 -8.450 1.00 97.12 88 ALA A CA 1
ATOM 707 C C . ALA A 1 88 ? -0.955 6.587 -8.214 1.00 97.12 88 ALA A C 1
ATOM 709 O O . ALA A 1 88 ? -1.562 6.754 -7.157 1.00 97.12 88 ALA A O 1
ATOM 710 N N . GLU A 1 89 ? -1.370 5.727 -9.146 1.00 97.00 89 GLU A N 1
ATOM 711 C CA . GLU A 1 89 ? -2.582 4.914 -8.989 1.00 97.00 89 GLU A CA 1
ATOM 712 C C . GLU A 1 89 ? -2.457 3.932 -7.821 1.00 97.00 89 GLU A C 1
ATOM 714 O O . GLU A 1 89 ? -3.394 3.787 -7.041 1.00 97.00 89 GLU A O 1
ATOM 719 N N . VAL A 1 90 ? -1.292 3.298 -7.646 1.00 96.62 90 VAL A N 1
ATOM 720 C CA . VAL A 1 90 ? -1.062 2.391 -6.509 1.00 96.62 90 VAL A CA 1
ATOM 721 C C . VAL A 1 90 ? -1.139 3.139 -5.176 1.00 96.62 90 VAL A C 1
ATOM 723 O O . VAL A 1 90 ? -1.760 2.635 -4.239 1.00 96.62 90 VAL A O 1
ATOM 726 N N . LYS A 1 91 ? -0.582 4.357 -5.085 1.00 95.94 91 LYS A N 1
ATOM 727 C CA . LYS A 1 91 ? -0.718 5.195 -3.881 1.00 95.94 91 LYS A CA 1
ATOM 728 C C . LYS A 1 91 ? -2.178 5.513 -3.563 1.00 95.94 91 LYS A C 1
ATOM 730 O O . LYS A 1 91 ? -2.568 5.435 -2.398 1.00 95.94 91 LYS A O 1
ATOM 735 N N . GLN A 1 92 ? -2.980 5.834 -4.580 1.00 95.44 92 GLN A N 1
ATOM 736 C CA . GLN A 1 92 ? -4.408 6.094 -4.399 1.00 95.44 92 GLN A CA 1
ATOM 737 C C . GLN A 1 92 ? -5.136 4.843 -3.899 1.00 95.44 92 GLN A C 1
ATOM 739 O O . GLN A 1 92 ? -5.760 4.889 -2.847 1.00 95.44 92 GLN A O 1
ATOM 744 N N . MET A 1 93 ? -4.956 3.703 -4.571 1.00 94.81 93 MET A N 1
ATOM 745 C CA . MET A 1 93 ? -5.587 2.438 -4.178 1.00 94.81 93 MET A CA 1
ATOM 746 C C . MET A 1 93 ? -5.254 2.030 -2.737 1.00 94.81 93 MET A C 1
ATOM 748 O O . MET A 1 93 ? -6.121 1.563 -2.005 1.00 94.81 93 MET A O 1
ATOM 752 N N . MET A 1 94 ? -3.996 2.197 -2.320 1.00 94.38 94 MET A N 1
ATOM 753 C CA . MET A 1 94 ? -3.592 1.903 -0.944 1.00 94.38 94 MET A CA 1
ATOM 754 C C . MET A 1 94 ? -4.181 2.900 0.056 1.00 94.38 94 MET A C 1
ATOM 756 O O . MET A 1 94 ? -4.509 2.515 1.174 1.00 94.38 94 MET A O 1
ATOM 760 N N . THR A 1 95 ? -4.329 4.166 -0.326 1.00 92.44 95 THR A N 1
ATOM 761 C CA . THR A 1 95 ? -4.982 5.167 0.528 1.00 92.44 95 THR A CA 1
ATOM 762 C C . THR A 1 95 ? -6.459 4.824 0.713 1.00 92.44 95 THR A C 1
ATOM 764 O O . THR A 1 95 ? -6.942 4.835 1.840 1.00 92.44 95 THR A O 1
ATOM 767 N N . ASP A 1 96 ? -7.150 4.428 -0.354 1.00 90.94 96 ASP A N 1
ATOM 768 C CA . ASP A 1 96 ? -8.564 4.046 -0.296 1.00 90.94 96 ASP A CA 1
ATOM 769 C C . ASP A 1 96 ? -8.784 2.791 0.567 1.00 90.94 96 ASP A C 1
ATOM 771 O O . ASP A 1 96 ? -9.705 2.752 1.381 1.00 90.94 96 ASP A O 1
ATOM 775 N N . GLU A 1 97 ? -7.907 1.789 0.446 1.00 91.19 97 GLU A N 1
ATOM 776 C CA . GLU A 1 97 ? -7.976 0.553 1.238 1.00 91.19 97 GLU A CA 1
ATOM 777 C C . GLU A 1 97 ? -7.669 0.783 2.724 1.00 91.19 97 GLU A C 1
ATOM 779 O O . GLU A 1 97 ? -8.384 0.305 3.605 1.00 91.19 97 GLU A O 1
ATOM 784 N N . PHE A 1 98 ? -6.555 1.455 3.022 1.00 89.31 98 PHE A N 1
ATOM 785 C CA . PHE A 1 98 ? -6.018 1.518 4.384 1.00 89.31 98 PHE A CA 1
ATOM 786 C C . PHE A 1 98 ? -6.462 2.766 5.147 1.00 89.31 98 PHE A C 1
ATOM 788 O O . PHE A 1 98 ? -6.201 2.871 6.347 1.00 89.31 98 PHE A O 1
ATOM 795 N N . CYS A 1 99 ? -7.116 3.723 4.488 1.00 84.31 99 CYS A N 1
ATOM 796 C CA . CYS A 1 99 ? -7.575 4.968 5.099 1.00 84.31 99 CYS A CA 1
ATOM 797 C C . CYS A 1 99 ? -9.041 5.294 4.759 1.00 84.31 99 CYS A C 1
ATOM 799 O O . CYS A 1 99 ? -9.315 6.430 4.360 1.00 84.31 99 CYS A O 1
ATOM 801 N N . PRO A 1 100 ? -9.993 4.358 4.963 1.00 70.00 100 PRO A N 1
ATOM 802 C CA . PRO A 1 100 ? -11.391 4.586 4.624 1.00 70.00 100 PRO A CA 1
ATOM 803 C C . PRO A 1 100 ? -11.925 5.848 5.314 1.00 70.00 100 PRO A C 1
ATOM 805 O O . PRO A 1 100 ? -11.663 6.111 6.492 1.00 70.00 100 PRO A O 1
ATOM 808 N N . THR A 1 101 ? -12.633 6.668 4.539 1.00 67.06 101 THR A N 1
ATOM 809 C CA . THR A 1 101 ? -13.202 7.949 4.987 1.00 67.06 101 THR A CA 1
ATOM 810 C C . THR A 1 101 ? -14.385 7.761 5.930 1.00 67.06 101 THR A C 1
ATOM 812 O O . THR A 1 101 ? -14.718 8.689 6.662 1.00 67.06 101 THR A O 1
ATOM 815 N N . GLU A 1 102 ? -14.985 6.571 5.959 1.00 62.19 102 GLU A N 1
ATOM 816 C CA . GLU A 1 102 ? -16.174 6.310 6.758 1.00 62.19 102 GLU A CA 1
ATOM 817 C C . GLU A 1 102 ? -15.844 6.293 8.254 1.00 62.19 102 GLU A C 1
ATOM 819 O O . GLU A 1 102 ? -15.237 5.369 8.799 1.00 62.19 102 GLU A O 1
ATOM 824 N N . GLU A 1 103 ? -16.269 7.367 8.917 1.00 51.88 103 GLU A N 1
ATOM 825 C CA . GLU A 1 103 ? -16.612 7.353 10.327 1.00 51.88 103 GLU A CA 1
ATOM 826 C C . GLU A 1 103 ? -17.609 6.213 10.526 1.00 51.88 103 GLU A C 1
ATOM 828 O O . GLU A 1 103 ? -18.740 6.271 10.048 1.00 51.88 103 GLU A O 1
ATOM 833 N N . VAL A 1 104 ? -17.166 5.139 11.177 1.00 44.22 104 VAL A N 1
ATOM 834 C CA . VAL A 1 104 ? -18.043 4.048 11.592 1.00 44.22 104 VAL A CA 1
ATOM 835 C C . VAL A 1 104 ? -19.010 4.615 12.633 1.00 44.22 104 VAL A C 1
ATOM 837 O O . VAL A 1 104 ? -18.753 4.574 13.830 1.00 44.22 104 VAL A O 1
ATOM 840 N N . GLN A 1 105 ? -20.110 5.190 12.154 1.00 43.00 105 GLN A N 1
ATOM 841 C CA . GLN A 1 105 ? -21.374 5.254 12.866 1.00 43.00 105 GLN A CA 1
ATOM 842 C C . GLN A 1 105 ? -22.119 3.953 12.558 1.00 43.00 105 GLN A C 1
ATOM 844 O O . GLN A 1 105 ? -22.798 3.825 11.537 1.00 43.00 105 GLN A O 1
ATOM 849 N N . ARG A 1 106 ? -21.956 2.965 13.433 1.00 37.38 106 ARG A N 1
ATOM 850 C CA . ARG A 1 106 ? -22.911 1.874 13.620 1.00 37.38 106 ARG A CA 1
ATOM 851 C C . ARG A 1 106 ? -23.010 1.544 15.092 1.00 37.38 106 ARG A C 1
ATOM 853 O O . ARG A 1 106 ? -21.941 1.492 15.734 1.00 37.38 106 ARG A O 1
#

Radius of gyration: 20.14 Å; chains: 1; bounding box: 44×34×61 Å

Organism: Tanacetum cinerariifolium (NCBI:txid118510)

Sequence (106 aa):
PQLTLTQEDVDQLVQDGIAAAIRDERKRVLSVLFRWFEKMENTFVISECVEVRKVKFATATLHGRALTWWNSQVATLGPEVANARTWAEVKQMMTDEFCPTEEVQR

pLDDT: mean 90.52, std 12.34, range [37.38, 98.06]

Secondary structure (DSSP, 8-state):
------HHHHHHHHHHHHHHHHHHHHHHHHHHHHHHHHHHHHHHHHTT--HHHHHHHHHTT--HHHHHHHHHHHHHH-HHHHHHS-HHHHHHHHHHHHS-------

Foldseek 3Di:
DDPDDDVVNVVVVVVVVVLVVVVVVLVVLVVVLVVLVVVLVVVCVVVVPDFLCSQVVSLVPDDDPSVVVLVVVCVVQPVVRSSRDGPVVVSVVCCCVRNPPDPPPD